Protein AF-A0A8C4H7N7-F1 (afdb_monomer)

Solvent-accessible surface area (backbone atoms only — not comparable to full-atom values): 7936 Å² total; per-residue (Å²): 136,91,80,53,70,66,46,55,51,54,26,41,56,49,44,45,75,41,48,93,80,50,52,69,49,53,70,62,30,40,52,50,50,58,75,77,40,98,62,96,40,73,71,57,45,51,53,24,23,60,46,37,22,55,48,42,60,44,48,78,74,38,91,52,90,92,55,68,46,69,72,58,51,55,57,45,53,58,57,73,68,58,73,68,94,69,59,93,80,76,54,99,73,79,91,69,56,73,67,60,50,53,51,48,54,59,53,53,69,72,71,49,88,82,74,93,82,78,84,81,88,81,73,91,133

Nearest PDB structures (foldseek):
  9f1b-assembly1_Aq  TM=8.459E-01  e=2.451E-15  Oryctolagus cuniculus
  7oyc-assembly1_R2  TM=7.570E-01  e=1.409E-15  Xenopus laevis
  6zxe-assembly1_R  TM=8.643E-01  e=3.667E-14  Homo sapiens
  7qgg-assembly1_SR  TM=7.851E-01  e=4.987E-14  Rattus norvegicus
  7r81-assembly1_S2  TM=8.532E-01  e=1.765E-12  Neurospora crassa

Foldseek 3Di:
DDDDPVLVVVLLVCCQVPVVQDALDLVSLLVVLVVPDDDPDPVSSSSNSVVNNVVRVVVVVHDDPPRDHVVVVVVVVVVVPDDDPDDPPPDPDDDDDPVVVVVVVVVVVVPDPDDDDDDDPPDDD

InterPro domains:
  IPR001210 Small ribosomal subunit protein eS17 [MF_00511] (1-61)
  IPR001210 Small ribosomal subunit protein eS17 [PF00833] (2-108)
  IPR001210 Small ribosomal subunit protein eS17 [PTHR10732] (2-110)
  IPR018273 Small ribosomal subunit protein eS17, conserved site [PS00712] (39-54)
  IPR036401 Small ribosomal subunit protein eS17 superfamily [G3DSA:1.10.60.20] (1-60)
  IPR036401 Small ribosomal subunit protein eS17 superfamily [SSF116820] (2-60)

Sequence (125 aa):
MIRTKTVKKAARVIIEKYYTRLGSDFHTNKRVCEEIAIIPSKKLRNKIAGYVTHLMKRIQRGPVRGISIKLQEEERERRDNYVPEVSALDQELIEVDPDTKEMLKLLVSKSTFQNSYWHTDNTAE

Organism: Dicentrarchus labrax (NCBI:txid13489)

Mean predicted aligned error: 13.08 Å

Radius of gyration: 30.23 Å; Cα contacts (8 Å, |Δi|>4): 67; chains: 1; bounding box: 65×35×75 Å

Secondary structure (DSSP, 8-state):
-PPPHHHHHHHHHHHHHHGGG--S-HHHHHHHHHHHS--S-HHHHHHHHHHHHHHHHHHTTSPPTT---HHHHHHHHHHHT---SS-TT--S-----HHHHHHHHHHHTTT-S------------

pLDDT: mean 81.6, std 16.97, range [32.25, 96.81]

Structure (mmCIF, N/CA/C/O backbone):
data_AF-A0A8C4H7N7-F1
#
_entry.id   AF-A0A8C4H7N7-F1
#
loop_
_atom_site.group_PDB
_atom_site.id
_atom_site.type_symbol
_atom_site.label_atom_id
_atom_site.label_alt_id
_atom_site.label_comp_id
_atom_site.label_asym_id
_atom_site.label_entity_id
_atom_site.label_seq_id
_atom_site.pdbx_PDB_ins_code
_atom_site.Cartn_x
_atom_site.Cartn_y
_atom_site.Cartn_z
_atom_site.occupancy
_atom_site.B_iso_or_equiv
_atom_site.auth_seq_id
_atom_site.auth_comp_id
_atom_site.auth_asym_id
_atom_site.auth_atom_id
_atom_site.pdbx_PDB_model_num
ATOM 1 N N . MET A 1 1 ? 1.730 12.703 12.804 1.00 66.62 1 MET A N 1
ATOM 2 C CA . MET A 1 1 ? 1.499 11.520 13.673 1.00 66.62 1 MET A CA 1
ATOM 3 C C . MET A 1 1 ? 2.204 10.296 13.104 1.00 66.62 1 MET A C 1
ATOM 5 O O . MET A 1 1 ? 1.967 9.931 11.954 1.00 66.62 1 MET A O 1
ATOM 9 N N . ILE A 1 2 ? 3.051 9.652 13.904 1.00 85.62 2 ILE A N 1
ATOM 10 C CA . ILE A 1 2 ? 3.733 8.408 13.529 1.00 85.62 2 ILE A CA 1
ATOM 11 C C . ILE A 1 2 ? 2.768 7.228 13.730 1.00 85.62 2 ILE A C 1
ATOM 13 O O . ILE A 1 2 ? 2.070 7.140 14.738 1.00 85.62 2 ILE A O 1
ATOM 17 N N . ARG A 1 3 ? 2.687 6.333 12.739 1.00 91.62 3 ARG A N 1
ATOM 18 C CA . ARG A 1 3 ? 1.863 5.110 12.784 1.00 91.62 3 ARG A CA 1
ATOM 19 C C . ARG A 1 3 ? 2.729 3.923 13.209 1.00 91.62 3 ARG A C 1
ATOM 21 O O . ARG A 1 3 ? 3.861 3.803 12.737 1.00 91.62 3 ARG A O 1
ATOM 28 N N . THR A 1 4 ? 2.192 3.045 14.053 1.00 95.38 4 THR A N 1
ATOM 29 C CA . THR A 1 4 ? 2.902 1.864 14.569 1.00 95.38 4 THR A CA 1
ATOM 30 C C . THR A 1 4 ? 3.173 0.829 13.474 1.00 95.38 4 THR A C 1
ATOM 32 O O . THR A 1 4 ? 2.484 0.783 12.450 1.00 95.38 4 THR A O 1
ATOM 35 N N . LYS A 1 5 ? 4.168 -0.041 13.699 1.00 94.81 5 LYS A N 1
ATOM 36 C CA . LYS A 1 5 ? 4.545 -1.114 12.761 1.00 94.81 5 LYS A CA 1
ATOM 37 C C . LYS A 1 5 ? 3.381 -2.049 12.415 1.00 94.81 5 LYS A C 1
ATOM 39 O O . LYS A 1 5 ? 3.247 -2.442 11.263 1.00 94.81 5 LYS A O 1
ATOM 44 N N . THR A 1 6 ? 2.501 -2.331 13.376 1.00 93.38 6 THR A N 1
ATOM 45 C CA . THR A 1 6 ? 1.322 -3.193 13.195 1.00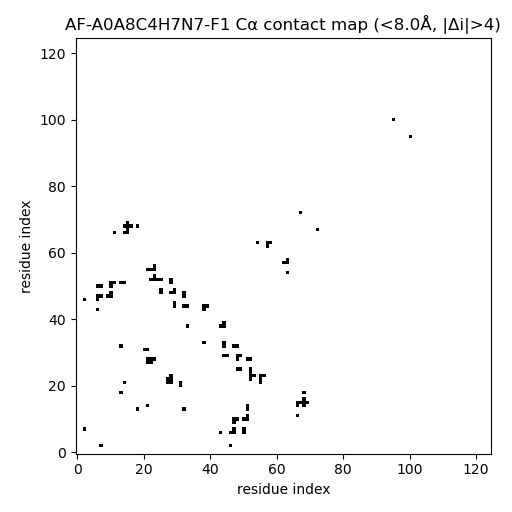 93.38 6 THR A CA 1
ATOM 46 C C . THR A 1 6 ? 0.316 -2.592 12.218 1.00 93.38 6 THR A C 1
ATOM 48 O O . THR A 1 6 ? -0.097 -3.266 11.281 1.00 93.38 6 THR A O 1
ATOM 51 N N . VAL A 1 7 ? 0.003 -1.299 12.361 1.00 95.44 7 VAL A N 1
ATOM 52 C CA . VAL A 1 7 ? -0.875 -0.569 11.430 1.00 95.44 7 VAL A CA 1
ATOM 53 C C . VAL A 1 7 ? -0.277 -0.555 10.026 1.00 95.44 7 VAL A C 1
ATOM 55 O O . VAL A 1 7 ? -0.985 -0.804 9.052 1.00 95.44 7 VAL A O 1
ATOM 58 N N . LYS A 1 8 ? 1.033 -0.290 9.915 1.00 94.38 8 LYS A N 1
ATOM 59 C CA . LYS A 1 8 ? 1.722 -0.259 8.620 1.00 94.38 8 LYS A CA 1
ATOM 60 C C . LYS A 1 8 ? 1.729 -1.629 7.941 1.00 94.38 8 LYS A C 1
ATOM 62 O O . LYS A 1 8 ? 1.459 -1.695 6.748 1.00 94.38 8 LYS A O 1
ATOM 67 N N . LYS A 1 9 ? 2.006 -2.701 8.691 1.00 94.56 9 LYS A N 1
ATOM 68 C CA . LYS A 1 9 ? 2.022 -4.079 8.179 1.00 94.56 9 LYS A CA 1
ATOM 69 C C . LYS A 1 9 ? 0.629 -4.519 7.725 1.00 94.56 9 LYS A C 1
ATOM 71 O O . LYS A 1 9 ? 0.492 -4.972 6.598 1.00 94.56 9 LYS A O 1
ATOM 76 N N . ALA A 1 10 ? -0.398 -4.312 8.552 1.00 94.62 10 ALA A N 1
ATOM 77 C CA . ALA A 1 10 ? -1.776 -4.673 8.213 1.00 94.62 10 ALA A CA 1
ATOM 78 C C . ALA A 1 10 ? -2.262 -3.968 6.937 1.00 94.62 10 ALA A C 1
ATOM 80 O O . ALA A 1 10 ? -2.812 -4.608 6.049 1.00 94.62 10 ALA A O 1
ATOM 81 N N . ALA A 1 11 ? -2.000 -2.664 6.809 1.00 94.88 11 ALA A N 1
ATOM 82 C CA . ALA A 1 11 ? -2.385 -1.912 5.618 1.00 94.88 11 ALA A CA 1
ATOM 83 C C . ALA A 1 11 ? -1.704 -2.425 4.342 1.00 94.88 11 ALA A C 1
ATOM 85 O O . ALA A 1 11 ? -2.362 -2.511 3.314 1.00 94.88 11 ALA A O 1
ATOM 86 N N . ARG A 1 12 ? -0.410 -2.777 4.395 1.00 93.56 12 ARG A N 1
ATOM 87 C CA . ARG A 1 12 ? 0.296 -3.333 3.228 1.00 93.56 12 ARG A CA 1
ATOM 88 C C . ARG A 1 12 ? -0.329 -4.646 2.776 1.00 93.56 12 ARG A C 1
ATOM 90 O O . ARG A 1 12 ? -0.674 -4.760 1.611 1.00 93.56 12 ARG A O 1
ATOM 97 N N . VAL A 1 13 ? -0.587 -5.560 3.712 1.00 93.75 13 VAL A N 1
ATOM 98 C CA . VAL A 1 13 ? -1.222 -6.854 3.413 1.00 93.75 13 VAL A CA 1
ATOM 99 C C . VAL A 1 13 ? -2.612 -6.675 2.791 1.00 93.75 13 VAL A C 1
ATOM 101 O O . VAL A 1 13 ? -2.968 -7.389 1.858 1.00 93.75 13 VAL A O 1
ATOM 104 N N . ILE A 1 14 ? -3.401 -5.713 3.284 1.00 94.00 14 ILE A N 1
ATOM 105 C CA . ILE A 1 14 ? -4.719 -5.398 2.711 1.00 94.00 14 ILE A CA 1
ATOM 106 C C . ILE A 1 14 ? -4.578 -4.902 1.264 1.00 94.00 14 ILE A C 1
ATOM 108 O O . ILE A 1 14 ? -5.338 -5.327 0.400 1.00 94.00 14 ILE A O 1
ATOM 112 N N . ILE A 1 15 ? -3.598 -4.040 0.991 1.00 93.38 15 ILE A N 1
ATOM 113 C CA . ILE A 1 15 ? -3.360 -3.493 -0.350 1.00 93.38 15 ILE A CA 1
ATOM 114 C C . ILE A 1 15 ? -2.894 -4.572 -1.326 1.00 93.38 15 ILE A C 1
ATOM 116 O O . ILE A 1 15 ? -3.430 -4.644 -2.425 1.00 93.38 15 ILE A O 1
ATOM 120 N N . GLU A 1 16 ? -1.936 -5.410 -0.929 1.00 91.25 16 GLU A N 1
ATOM 121 C CA . GLU A 1 16 ? -1.394 -6.479 -1.782 1.00 91.25 16 GLU A CA 1
ATOM 122 C C . GLU A 1 16 ? -2.487 -7.455 -2.230 1.00 91.25 16 GLU A C 1
ATOM 124 O O . GLU A 1 16 ? -2.517 -7.881 -3.382 1.00 91.25 16 GLU A O 1
ATOM 129 N N . LYS A 1 17 ? -3.422 -7.787 -1.331 1.00 91.00 17 LYS A N 1
ATOM 130 C CA . LYS A 1 17 ? -4.478 -8.770 -1.611 1.00 91.00 17 LYS A CA 1
ATOM 131 C C . 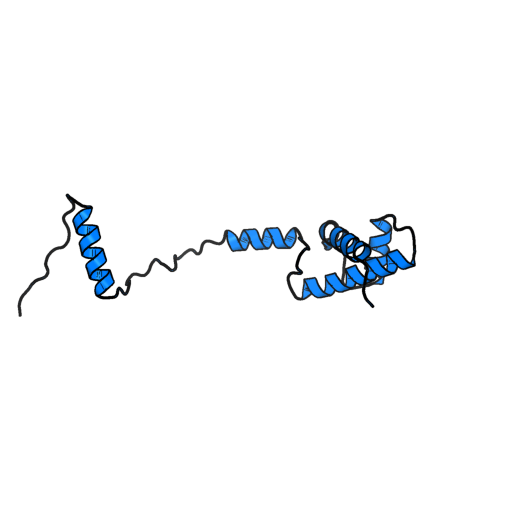LYS A 1 17 ? -5.718 -8.183 -2.283 1.00 91.00 17 LYS A C 1
ATOM 133 O O . LYS A 1 17 ? -6.366 -8.887 -3.049 1.00 91.00 17 LYS A O 1
ATOM 138 N N . TYR A 1 18 ? -6.069 -6.931 -1.991 1.00 92.81 18 TYR A N 1
ATOM 139 C CA . TYR A 1 18 ? -7.370 -6.355 -2.358 1.00 92.81 18 TYR A CA 1
ATOM 140 C C . TYR A 1 18 ? -7.263 -5.016 -3.091 1.00 92.81 18 TYR A C 1
ATOM 142 O O . TYR A 1 18 ? -8.169 -4.189 -2.996 1.00 92.81 18 TYR A O 1
ATOM 150 N N . TYR A 1 19 ? -6.173 -4.793 -3.832 1.00 90.50 19 TYR A N 1
ATOM 151 C CA . TYR A 1 19 ? -5.917 -3.549 -4.565 1.00 90.50 19 TYR A CA 1
ATOM 152 C C . TYR A 1 19 ? -7.122 -3.067 -5.392 1.00 90.50 19 TYR A C 1
ATOM 154 O O . TYR A 1 19 ? -7.497 -1.903 -5.301 1.00 90.50 19 TYR A O 1
ATOM 162 N N . THR A 1 20 ? -7.785 -3.970 -6.118 1.00 91.19 20 THR A N 1
ATOM 163 C CA . THR A 1 20 ? -8.924 -3.662 -7.004 1.00 91.19 20 THR A CA 1
ATOM 164 C C . THR A 1 20 ? -10.164 -3.137 -6.279 1.00 91.19 20 THR A C 1
ATOM 166 O O . THR A 1 20 ? -11.000 -2.479 -6.889 1.00 91.19 20 THR A O 1
ATOM 169 N N . ARG A 1 21 ? -10.296 -3.411 -4.975 1.00 91.25 21 ARG A N 1
ATOM 170 C CA . ARG A 1 21 ? -11.426 -2.966 -4.143 1.00 91.25 21 ARG A CA 1
ATOM 171 C C . ARG A 1 21 ? -11.132 -1.671 -3.384 1.00 91.25 21 ARG A C 1
ATOM 173 O O . ARG A 1 21 ? -11.991 -1.190 -2.648 1.00 91.25 21 ARG A O 1
ATOM 180 N N . LEU A 1 22 ? -9.917 -1.139 -3.501 1.00 93.44 22 LEU A N 1
ATOM 181 C CA . LEU A 1 22 ? -9.446 0.018 -2.748 1.00 93.44 22 LEU A CA 1
ATOM 182 C C . LEU A 1 22 ? -9.308 1.236 -3.662 1.00 93.44 22 LEU A C 1
ATOM 184 O O . LEU A 1 22 ? -9.016 1.123 -4.847 1.00 93.44 22 LEU A O 1
ATOM 188 N N . GLY A 1 23 ? -9.495 2.423 -3.088 1.00 92.38 23 GLY A N 1
ATOM 189 C CA . GLY A 1 23 ? -9.404 3.686 -3.819 1.00 92.38 23 GLY A CA 1
ATOM 190 C C . GLY A 1 23 ? -8.660 4.776 -3.055 1.00 92.38 23 GLY A C 1
ATOM 191 O O . GLY A 1 23 ? -7.973 4.533 -2.060 1.00 92.38 23 GLY A O 1
ATOM 192 N N . SER A 1 24 ? -8.811 6.020 -3.504 1.00 94.12 24 SER A N 1
ATOM 193 C CA . SER A 1 24 ? -8.242 7.201 -2.839 1.00 94.12 24 SER A CA 1
ATOM 194 C C . SER A 1 24 ? -9.126 7.748 -1.707 1.00 94.12 24 SER A C 1
ATOM 196 O O . SER A 1 24 ? -8.626 8.505 -0.865 1.00 94.12 24 SER A O 1
ATOM 198 N N . ASP A 1 25 ? -10.404 7.347 -1.661 1.00 95.88 25 ASP A N 1
ATOM 199 C CA . ASP A 1 25 ? -11.386 7.797 -0.673 1.00 95.88 25 ASP A CA 1
ATOM 200 C C . ASP A 1 25 ? -11.272 7.067 0.676 1.00 95.88 25 ASP A C 1
ATOM 202 O O . ASP A 1 25 ? -11.054 5.855 0.761 1.00 95.88 25 ASP A O 1
ATOM 206 N N . PHE A 1 26 ? -11.438 7.818 1.767 1.00 96.81 26 PHE A N 1
ATOM 207 C CA . PHE A 1 26 ? -11.320 7.281 3.120 1.00 96.81 26 PHE A CA 1
ATOM 208 C C . PHE A 1 26 ? -12.546 6.502 3.577 1.00 96.81 26 PHE A C 1
ATOM 210 O O . PHE A 1 26 ? -12.393 5.493 4.268 1.00 96.81 26 PHE A O 1
ATOM 217 N N . HIS A 1 27 ? -13.753 6.947 3.243 1.00 96.31 27 HIS A N 1
ATOM 218 C CA . HIS A 1 27 ? -14.972 6.301 3.714 1.00 96.31 27 HIS A CA 1
ATOM 219 C C . HIS A 1 27 ? -15.190 4.955 3.035 1.00 96.31 27 HIS A C 1
ATOM 221 O O . HIS A 1 27 ? -15.487 3.984 3.736 1.00 96.31 27 HIS A O 1
ATOM 227 N N . THR A 1 28 ? -14.924 4.868 1.734 1.00 96.06 28 THR A N 1
ATOM 228 C CA . THR A 1 28 ? -14.926 3.608 0.985 1.00 96.06 28 THR A CA 1
ATOM 229 C C . THR A 1 28 ? -13.902 2.636 1.563 1.00 96.06 28 THR A C 1
ATOM 231 O O . THR A 1 28 ? -14.268 1.553 2.015 1.00 96.06 28 THR A O 1
ATOM 234 N N . ASN A 1 29 ? -12.637 3.051 1.693 1.00 96.38 29 ASN A N 1
ATOM 235 C CA . ASN A 1 29 ? -11.589 2.181 2.239 1.00 96.38 29 ASN A CA 1
ATOM 236 C C . ASN A 1 29 ? -11.866 1.749 3.686 1.00 96.38 29 ASN A C 1
ATOM 238 O O . ASN A 1 29 ? -11.501 0.643 4.077 1.00 96.38 29 ASN A O 1
ATOM 242 N N . LYS A 1 30 ? -12.516 2.594 4.497 1.00 96.38 30 LYS A N 1
ATOM 243 C CA . LYS A 1 30 ? -12.916 2.248 5.868 1.00 96.38 30 LYS A CA 1
ATOM 244 C C . LYS A 1 30 ? -13.938 1.109 5.892 1.00 96.38 30 LYS A C 1
ATOM 246 O O . LYS A 1 30 ? -13.776 0.219 6.720 1.00 96.38 30 LYS A O 1
ATOM 251 N N . ARG A 1 31 ? -14.952 1.145 5.016 1.00 96.06 31 ARG A N 1
ATOM 252 C CA . ARG A 1 31 ? -15.970 0.082 4.893 1.00 96.06 31 ARG A CA 1
ATOM 253 C C . ARG A 1 31 ? -15.340 -1.211 4.387 1.00 96.06 31 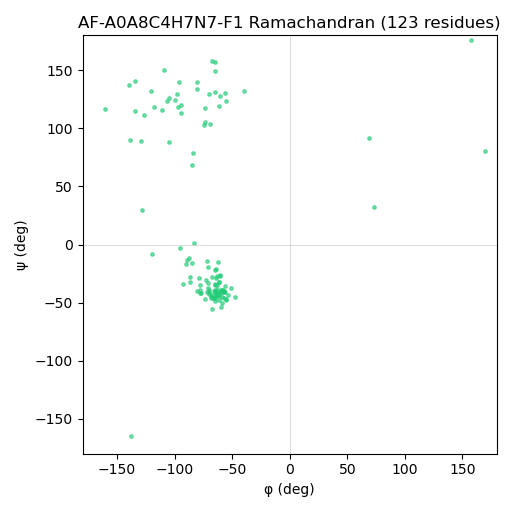ARG A C 1
ATOM 255 O O . ARG A 1 31 ? -15.486 -2.250 5.010 1.00 96.06 31 ARG A O 1
ATOM 262 N N . VAL A 1 32 ? -14.510 -1.109 3.354 1.00 95.38 32 VAL A N 1
ATOM 263 C CA . VAL A 1 32 ? -13.778 -2.251 2.794 1.00 95.38 32 VAL A CA 1
ATOM 264 C C . VAL A 1 32 ? -12.862 -2.908 3.840 1.00 95.38 32 VAL A C 1
ATOM 266 O O . VAL A 1 32 ? -12.839 -4.127 3.962 1.00 95.38 32 VAL A O 1
ATOM 269 N N . CYS A 1 33 ? -12.151 -2.126 4.663 1.00 95.12 33 CYS A N 1
ATOM 270 C CA . CYS A 1 33 ? -11.328 -2.675 5.751 1.00 95.12 33 CYS A CA 1
ATOM 271 C C . CYS A 1 33 ? -12.147 -3.395 6.835 1.00 95.12 33 CYS A C 1
ATOM 273 O O . CYS A 1 33 ? -11.606 -4.271 7.501 1.00 95.12 33 CYS A O 1
ATOM 275 N N . GLU A 1 34 ? -13.400 -2.996 7.049 1.00 94.75 34 GLU A N 1
ATOM 276 C CA . GLU A 1 34 ? -14.312 -3.618 8.016 1.00 94.75 34 GLU A CA 1
ATOM 277 C C . GLU A 1 34 ? -14.901 -4.926 7.485 1.00 94.75 34 GLU A C 1
ATOM 279 O O . GLU A 1 34 ? -15.048 -5.875 8.244 1.00 94.75 34 GLU A O 1
ATOM 284 N N . GLU A 1 35 ? -15.161 -4.999 6.181 1.00 94.19 35 GLU A N 1
ATOM 285 C CA . GLU A 1 35 ? -15.621 -6.221 5.515 1.00 94.19 35 GLU A CA 1
ATOM 286 C C . GLU A 1 35 ? -14.518 -7.283 5.412 1.00 94.19 35 GLU A C 1
ATOM 288 O O . GLU A 1 35 ? -14.780 -8.474 5.531 1.00 94.19 35 GLU A O 1
ATOM 293 N N . ILE A 1 36 ? -13.275 -6.861 5.164 1.00 92.38 36 ILE A N 1
ATOM 294 C CA . ILE A 1 36 ? -12.168 -7.775 4.846 1.00 92.38 36 ILE A CA 1
ATOM 295 C C . ILE A 1 36 ? -11.465 -8.310 6.099 1.00 92.38 36 ILE A C 1
ATOM 297 O O . ILE A 1 36 ? -10.867 -9.387 6.058 1.00 92.38 36 ILE A O 1
ATOM 301 N N . ALA A 1 37 ? -11.466 -7.555 7.199 1.00 91.62 37 ALA A N 1
ATOM 302 C CA . ALA A 1 37 ? -10.686 -7.895 8.381 1.00 91.62 37 ALA A CA 1
ATOM 303 C C . ALA A 1 37 ? -11.450 -7.630 9.679 1.00 91.62 37 ALA A C 1
ATOM 305 O O . ALA A 1 37 ? -12.023 -6.562 9.889 1.00 91.62 37 ALA A O 1
ATOM 306 N N . ILE A 1 38 ? -11.342 -8.575 10.614 1.00 94.38 38 ILE A N 1
ATOM 307 C CA . ILE A 1 38 ? -11.844 -8.412 11.978 1.00 94.38 38 ILE A CA 1
ATOM 308 C C . ILE A 1 38 ? -10.897 -7.463 12.720 1.00 94.38 38 ILE A C 1
ATOM 310 O O . ILE A 1 38 ? -9.789 -7.834 13.114 1.00 94.38 38 ILE A O 1
ATOM 314 N N . ILE A 1 39 ? -11.318 -6.208 12.883 1.00 94.00 39 ILE A N 1
ATOM 315 C CA . ILE A 1 39 ? -10.535 -5.172 13.562 1.00 94.00 39 ILE A CA 1
ATOM 316 C C . ILE A 1 39 ? -11.224 -4.819 14.888 1.00 94.00 39 ILE A C 1
ATOM 318 O O . ILE A 1 39 ? -12.308 -4.241 14.872 1.00 94.00 39 ILE A O 1
ATOM 322 N N . PRO A 1 40 ? -10.588 -5.072 16.046 1.00 93.31 40 PRO A N 1
ATOM 323 C CA . PRO A 1 40 ? -11.266 -5.038 17.345 1.00 93.31 40 PRO A CA 1
ATOM 324 C C . PRO A 1 40 ? -11.658 -3.634 17.817 1.00 93.31 40 PRO A C 1
ATOM 326 O O . PRO A 1 40 ? -12.496 -3.491 18.698 1.00 93.31 40 PRO A O 1
ATOM 329 N N . SER A 1 41 ? -11.044 -2.571 17.280 1.00 95.81 41 SER A N 1
ATOM 330 C CA . SER A 1 41 ? -11.339 -1.205 17.725 1.00 95.81 41 SER A CA 1
ATOM 331 C C . SER A 1 41 ? -11.524 -0.214 16.583 1.00 95.81 41 SER A C 1
ATOM 333 O O . SER A 1 41 ? -10.753 -0.165 15.619 1.00 95.81 41 SER A O 1
ATOM 335 N N . LYS A 1 42 ? -12.500 0.687 16.763 1.00 95.25 42 LYS A N 1
ATOM 336 C CA . LYS A 1 42 ? -12.789 1.810 15.855 1.00 95.25 42 LYS A CA 1
ATOM 337 C C . LYS A 1 42 ? -11.550 2.668 15.585 1.00 95.25 42 LYS A C 1
ATOM 339 O O . LYS A 1 42 ? -11.288 3.037 14.441 1.00 95.25 42 LYS A O 1
ATOM 344 N N . LYS A 1 43 ? -10.762 2.973 16.627 1.00 94.94 43 LYS A N 1
ATOM 345 C CA . LYS A 1 43 ? -9.526 3.766 16.495 1.00 94.94 43 LYS A CA 1
ATOM 346 C C . LYS A 1 43 ? -8.482 3.044 15.635 1.00 94.94 43 LYS A C 1
ATOM 348 O O . LYS A 1 43 ? -7.838 3.695 14.813 1.00 94.94 43 LYS A O 1
ATOM 353 N N . LEU A 1 44 ? -8.318 1.727 15.792 1.00 95.06 44 LEU A N 1
ATOM 354 C CA . LEU A 1 44 ? -7.366 0.948 14.998 1.00 95.06 44 LEU A CA 1
ATOM 355 C C . LEU A 1 44 ? -7.804 0.859 13.533 1.00 95.06 44 LEU A C 1
ATOM 357 O O . LEU A 1 44 ? -6.996 1.144 12.651 1.00 95.06 44 LEU A O 1
ATOM 361 N N . ARG A 1 45 ? -9.092 0.591 13.280 1.00 96.12 45 ARG A N 1
ATOM 362 C CA . ARG A 1 45 ? -9.674 0.588 11.928 1.00 96.12 45 ARG A CA 1
ATOM 363 C C . ARG A 1 45 ? -9.427 1.912 11.215 1.00 96.12 45 ARG A C 1
ATOM 365 O O . ARG A 1 45 ? -8.928 1.926 10.096 1.00 96.12 45 ARG A O 1
ATOM 372 N N . ASN A 1 46 ? -9.691 3.032 11.886 1.00 96.31 46 ASN A N 1
ATOM 373 C CA . ASN A 1 46 ? -9.483 4.358 11.305 1.00 96.31 46 ASN A CA 1
ATOM 374 C C . ASN A 1 46 ? -8.001 4.626 10.986 1.00 96.31 46 ASN A C 1
ATOM 376 O O . ASN A 1 46 ? -7.692 5.208 9.947 1.00 96.31 46 ASN A O 1
ATOM 380 N N . LYS A 1 47 ? -7.071 4.178 11.844 1.00 96.38 47 LYS A N 1
ATOM 381 C CA . LYS A 1 47 ? -5.623 4.295 11.591 1.00 96.38 47 LYS A CA 1
ATOM 382 C C . LYS A 1 47 ? -5.174 3.455 10.391 1.00 96.38 47 LYS A C 1
ATOM 384 O O . LYS A 1 47 ? -4.342 3.935 9.623 1.00 96.38 47 LYS A O 1
ATOM 389 N N . ILE A 1 48 ? -5.707 2.239 10.242 1.00 96.00 48 ILE A N 1
ATOM 390 C CA . ILE A 1 48 ? -5.414 1.339 9.115 1.00 96.00 48 ILE A CA 1
ATOM 391 C C . ILE A 1 48 ? -5.981 1.924 7.824 1.00 96.00 48 ILE A C 1
ATOM 393 O O . ILE A 1 48 ? -5.206 2.206 6.914 1.00 96.00 48 ILE A O 1
ATOM 397 N N . ALA A 1 49 ? -7.282 2.220 7.775 1.00 96.31 49 ALA A N 1
ATOM 398 C CA . ALA A 1 49 ? -7.932 2.810 6.603 1.00 96.31 49 ALA A CA 1
ATOM 399 C C . ALA A 1 49 ? -7.259 4.126 6.177 1.00 96.31 49 ALA A C 1
ATOM 401 O O . ALA A 1 49 ? -6.994 4.347 5.000 1.00 96.31 49 ALA A O 1
ATOM 402 N N . GLY A 1 50 ? -6.881 4.968 7.145 1.00 96.56 50 GLY A N 1
ATOM 403 C CA . GLY A 1 50 ? -6.169 6.220 6.888 1.00 96.56 50 GLY A CA 1
ATOM 404 C C . GLY A 1 50 ? -4.709 6.048 6.454 1.00 96.56 50 GLY A C 1
ATOM 405 O O . GLY A 1 50 ? -4.083 7.013 6.019 1.00 96.56 50 GLY A O 1
ATOM 406 N N . TYR A 1 51 ? -4.114 4.865 6.620 1.00 95.94 51 TYR A N 1
ATOM 407 C CA . TYR A 1 51 ? -2.809 4.548 6.039 1.00 95.94 51 TYR A CA 1
ATOM 408 C C . TYR A 1 51 ? -2.950 3.885 4.668 1.00 95.94 51 TYR A C 1
ATOM 410 O O . TYR A 1 51 ? -2.147 4.173 3.785 1.00 95.94 51 TYR A O 1
ATOM 418 N N . VAL A 1 52 ? -4.002 3.087 4.464 1.00 95.56 52 VAL A N 1
ATOM 419 C CA . VAL A 1 52 ? -4.359 2.522 3.158 1.00 95.56 52 VAL A CA 1
ATOM 420 C C . VAL A 1 52 ? -4.616 3.634 2.141 1.00 95.56 52 VAL A C 1
ATOM 422 O O . VAL A 1 52 ? -3.969 3.652 1.099 1.00 95.56 52 VAL A O 1
ATOM 425 N N . THR A 1 53 ? -5.444 4.632 2.472 1.00 96.19 53 THR A N 1
ATOM 426 C CA . THR A 1 53 ? -5.677 5.801 1.597 1.00 96.19 53 THR A CA 1
ATOM 427 C C . THR A 1 53 ? -4.394 6.547 1.254 1.00 96.19 53 THR A C 1
ATOM 429 O O . THR A 1 53 ? -4.192 6.977 0.120 1.00 96.19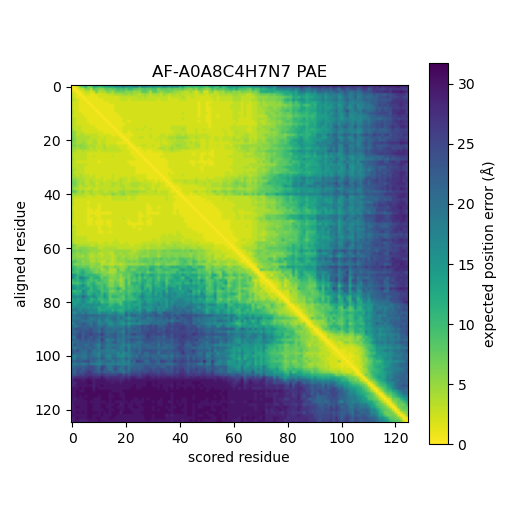 53 THR A O 1
ATOM 432 N N . HIS A 1 54 ? -3.505 6.705 2.236 1.00 94.81 54 HIS A N 1
ATOM 433 C CA . HIS A 1 54 ? -2.229 7.375 2.032 1.00 94.81 54 HIS A CA 1
ATOM 434 C C . HIS A 1 54 ? -1.330 6.598 1.064 1.00 94.81 54 HIS A C 1
ATOM 436 O O . HIS A 1 54 ? -0.680 7.205 0.216 1.00 94.81 54 HIS A O 1
ATOM 442 N N . LEU A 1 55 ? -1.299 5.268 1.167 1.00 94.44 55 LEU A N 1
ATOM 443 C CA . LEU A 1 55 ? -0.539 4.419 0.254 1.00 94.44 55 LEU A CA 1
ATOM 444 C C . LEU A 1 55 ? -1.160 4.385 -1.145 1.00 94.44 55 LEU A C 1
ATOM 446 O O . LEU A 1 55 ? -0.414 4.497 -2.108 1.00 94.44 55 LEU A O 1
ATOM 450 N N . MET A 1 56 ? -2.488 4.350 -1.270 1.00 94.06 56 MET A N 1
ATOM 451 C CA . MET A 1 56 ? -3.182 4.405 -2.567 1.00 94.06 56 MET A CA 1
ATOM 452 C C . MET A 1 56 ? -2.819 5.660 -3.364 1.00 94.06 56 MET A C 1
ATOM 454 O O . MET A 1 56 ? -2.424 5.569 -4.523 1.00 94.06 56 MET A O 1
ATOM 458 N N . LYS A 1 57 ? -2.817 6.828 -2.710 1.00 93.62 57 LYS A N 1
ATOM 459 C CA . LYS A 1 57 ? -2.374 8.089 -3.332 1.00 93.62 57 LYS A CA 1
ATOM 460 C C . LYS A 1 57 ? -0.900 8.078 -3.749 1.00 93.62 57 LYS A C 1
ATOM 462 O O . LYS A 1 57 ? -0.515 8.817 -4.648 1.00 93.62 57 LYS A O 1
ATOM 467 N N . ARG A 1 58 ? -0.055 7.285 -3.081 1.00 93.50 58 ARG A N 1
ATOM 468 C CA . ARG A 1 58 ? 1.363 7.137 -3.444 1.00 93.50 58 ARG A CA 1
ATOM 469 C C . ARG A 1 58 ? 1.558 6.169 -4.602 1.00 93.50 58 ARG A C 1
ATOM 471 O O . ARG A 1 58 ? 2.361 6.474 -5.468 1.00 93.50 58 ARG A O 1
ATOM 478 N N . ILE A 1 59 ? 0.811 5.067 -4.624 1.00 90.81 59 ILE A N 1
ATOM 479 C CA . ILE A 1 59 ? 0.847 4.071 -5.703 1.00 90.81 59 ILE A CA 1
ATOM 480 C C . ILE A 1 59 ? 0.470 4.718 -7.040 1.00 90.81 59 ILE A C 1
ATOM 482 O O . ILE A 1 59 ? 1.129 4.469 -8.039 1.00 90.81 59 ILE A O 1
ATOM 486 N N . GLN A 1 60 ? -0.512 5.626 -7.042 1.00 87.00 60 GLN A N 1
ATOM 487 C CA . GLN A 1 60 ? -0.886 6.399 -8.235 1.00 87.00 60 GLN A CA 1
ATOM 488 C C . GLN A 1 60 ? 0.248 7.272 -8.796 1.00 87.00 60 GLN A C 1
ATOM 490 O O . GLN A 1 60 ? 0.243 7.588 -9.977 1.00 87.00 60 GLN A O 1
ATOM 495 N N . ARG A 1 61 ? 1.210 7.687 -7.961 1.00 89.69 61 ARG A N 1
ATOM 496 C CA . ARG A 1 61 ? 2.357 8.507 -8.389 1.00 89.69 61 ARG A CA 1
ATOM 497 C C . ARG A 1 61 ? 3.555 7.667 -8.823 1.00 89.69 61 ARG A C 1
ATOM 499 O O . ARG A 1 61 ? 4.477 8.206 -9.418 1.00 89.69 61 ARG A O 1
ATOM 506 N N . GLY A 1 62 ? 3.585 6.387 -8.464 1.00 87.62 62 GLY A N 1
ATOM 507 C CA . GLY A 1 62 ? 4.700 5.502 -8.763 1.00 87.62 62 GLY A CA 1
ATOM 508 C C . GLY A 1 62 ? 4.788 4.293 -7.829 1.00 87.62 62 GLY A C 1
ATOM 509 O O . GLY A 1 62 ? 4.032 4.173 -6.858 1.00 87.62 62 GLY A O 1
ATOM 510 N N . PRO A 1 63 ? 5.739 3.384 -8.094 1.00 87.81 63 PRO A N 1
ATOM 511 C CA . PRO A 1 63 ? 5.891 2.156 -7.327 1.00 87.81 63 PRO A CA 1
ATOM 512 C C . PRO A 1 63 ? 6.282 2.452 -5.874 1.00 87.81 63 PRO A C 1
ATOM 514 O O . PRO A 1 63 ? 7.213 3.208 -5.583 1.00 87.81 63 PRO A O 1
ATOM 517 N N . VAL A 1 64 ? 5.574 1.831 -4.929 1.00 87.44 64 VAL A N 1
ATOM 518 C CA . VAL A 1 64 ? 5.841 1.982 -3.495 1.00 87.44 64 VAL A CA 1
ATOM 519 C C . VAL A 1 64 ? 6.645 0.786 -2.998 1.00 87.44 64 VAL A C 1
ATOM 521 O O . VAL A 1 64 ? 6.217 -0.354 -3.120 1.00 87.44 64 VAL A O 1
ATOM 524 N N . ARG A 1 65 ? 7.803 1.045 -2.378 1.00 84.75 65 ARG A N 1
ATOM 525 C CA . ARG A 1 65 ? 8.673 -0.010 -1.832 1.00 84.75 65 ARG A CA 1
ATOM 526 C C . ARG A 1 65 ? 7.942 -0.913 -0.828 1.00 84.75 65 ARG A C 1
ATOM 528 O O . ARG A 1 65 ? 7.374 -0.424 0.154 1.00 84.75 65 ARG A O 1
ATOM 535 N N . GLY A 1 66 ? 8.071 -2.225 -1.027 1.00 82.69 66 GLY A N 1
ATOM 536 C CA . GLY A 1 66 ? 7.564 -3.257 -0.119 1.00 82.69 66 GLY A CA 1
ATOM 537 C C . GLY A 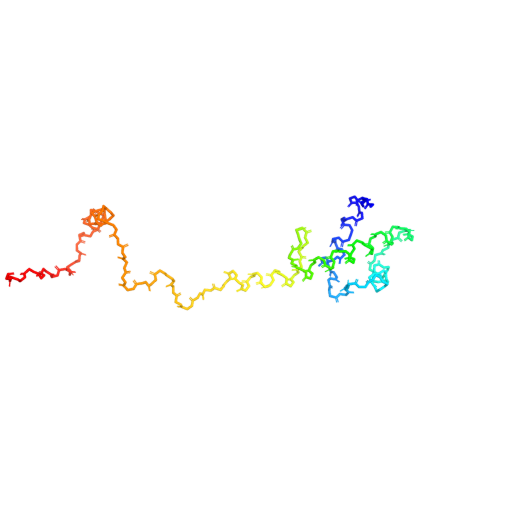1 66 ? 6.045 -3.421 -0.150 1.00 82.69 66 GLY A C 1
ATOM 538 O O . GLY A 1 66 ? 5.464 -3.656 0.910 1.00 82.69 66 GLY A O 1
ATOM 539 N N . ILE A 1 67 ? 5.444 -3.194 -1.321 1.00 85.00 67 ILE A N 1
ATOM 540 C CA . ILE A 1 67 ? 4.080 -3.574 -1.690 1.00 85.00 67 ILE A CA 1
ATOM 541 C C . ILE A 1 67 ? 4.186 -4.179 -3.090 1.00 85.00 67 ILE A C 1
ATOM 543 O O . ILE A 1 67 ? 4.541 -3.458 -4.022 1.00 85.00 67 ILE A O 1
ATOM 547 N N . SER A 1 68 ? 3.898 -5.471 -3.222 1.00 79.75 68 SER A N 1
ATOM 548 C CA . SER A 1 68 ? 3.775 -6.125 -4.529 1.00 79.75 68 SER A CA 1
ATOM 549 C C . SER A 1 68 ? 2.316 -6.133 -4.955 1.00 79.75 68 SER A C 1
ATOM 551 O O . SER A 1 68 ? 1.453 -6.672 -4.263 1.00 79.75 68 SER A O 1
ATOM 553 N N . ILE A 1 69 ? 2.025 -5.507 -6.089 1.00 81.38 69 ILE A N 1
ATOM 554 C CA . ILE A 1 69 ? 0.711 -5.584 -6.723 1.00 81.38 69 ILE A CA 1
ATOM 555 C C . ILE A 1 69 ? 0.883 -6.517 -7.913 1.00 81.38 69 ILE A C 1
ATOM 557 O O . ILE A 1 69 ? 1.737 -6.250 -8.750 1.00 81.38 69 ILE A O 1
ATOM 561 N N . LYS A 1 70 ? 0.063 -7.566 -8.022 1.00 73.19 70 LYS A N 1
ATOM 562 C CA . LYS A 1 70 ? 0.139 -8.534 -9.136 1.00 73.19 70 LYS A CA 1
ATOM 563 C C . LYS A 1 70 ? 0.154 -7.859 -10.512 1.00 73.19 70 LYS A C 1
ATOM 565 O O . LYS A 1 70 ? 0.919 -8.227 -11.388 1.00 73.19 70 LYS A O 1
ATOM 570 N N . LEU A 1 71 ? -0.621 -6.785 -10.646 1.00 71.38 71 LEU A N 1
ATOM 571 C CA . LEU A 1 71 ? -0.691 -5.971 -11.858 1.00 71.38 71 LEU A CA 1
ATOM 572 C C . LEU A 1 71 ? 0.661 -5.326 -12.233 1.00 71.38 71 LEU A C 1
ATOM 574 O O . LEU A 1 71 ? 0.965 -5.154 -13.405 1.00 71.38 71 LEU A O 1
ATOM 578 N N . GLN A 1 72 ? 1.487 -4.985 -11.237 1.00 68.88 72 GLN A N 1
ATOM 579 C CA . GLN A 1 72 ? 2.843 -4.471 -11.453 1.00 68.88 72 GLN A CA 1
ATOM 580 C C . GLN A 1 72 ? 3.843 -5.581 -11.785 1.00 68.88 72 GLN A C 1
ATOM 582 O O . GLN A 1 72 ? 4.834 -5.300 -12.453 1.00 68.88 72 GLN A O 1
ATOM 587 N N . GLU A 1 73 ? 3.622 -6.804 -11.298 1.00 70.62 73 GLU A N 1
ATOM 588 C CA . GLU A 1 73 ? 4.454 -7.964 -11.638 1.00 70.62 73 GLU A CA 1
ATOM 589 C C . GLU A 1 73 ? 4.251 -8.344 -13.110 1.00 70.62 73 GLU A C 1
ATOM 591 O O . GLU A 1 73 ? 5.230 -8.421 -13.844 1.00 70.62 73 GLU A O 1
ATOM 596 N N . GLU A 1 74 ? 3.005 -8.403 -13.586 1.00 70.31 74 GLU A N 1
ATOM 597 C CA . GLU A 1 74 ? 2.697 -8.671 -15.001 1.00 70.31 74 GLU A CA 1
ATOM 598 C C . GLU A 1 74 ? 3.259 -7.594 -15.955 1.00 70.31 74 GLU A C 1
ATOM 600 O O . GLU A 1 74 ? 3.825 -7.909 -17.002 1.00 70.31 74 GLU A O 1
ATOM 605 N N . GLU A 1 75 ? 3.154 -6.305 -15.607 1.00 72.00 75 GLU A N 1
ATOM 606 C CA . GLU A 1 75 ? 3.760 -5.225 -16.405 1.00 72.00 75 GLU A CA 1
ATOM 607 C C . GLU A 1 75 ? 5.294 -5.232 -16.391 1.00 72.00 75 GLU A C 1
ATOM 609 O O . GLU A 1 75 ? 5.921 -4.702 -17.314 1.00 72.00 75 GLU A O 1
ATOM 614 N N . ARG A 1 76 ? 5.915 -5.747 -15.323 1.00 73.31 76 ARG A N 1
ATOM 615 C CA . ARG A 1 76 ? 7.371 -5.920 -15.271 1.00 73.31 76 ARG A CA 1
ATOM 616 C C . ARG A 1 76 ? 7.795 -7.077 -16.152 1.00 73.31 76 ARG A C 1
ATOM 618 O O . ARG A 1 76 ? 8.659 -6.870 -16.988 1.00 73.31 76 ARG A O 1
ATOM 625 N N . GLU A 1 77 ? 7.124 -8.221 -16.058 1.00 71.06 77 GLU A N 1
ATOM 626 C CA . GLU A 1 77 ? 7.424 -9.385 -16.898 1.00 71.06 77 GLU A CA 1
ATOM 627 C C . GLU A 1 77 ? 7.319 -9.062 -18.391 1.00 71.06 77 GLU A C 1
ATOM 629 O O . GLU A 1 77 ? 8.185 -9.456 -19.166 1.00 71.06 77 GLU A O 1
ATOM 634 N N . ARG A 1 78 ? 6.317 -8.275 -18.811 1.00 77.31 78 ARG A N 1
ATOM 635 C CA . ARG A 1 78 ? 6.211 -7.834 -20.214 1.00 77.31 78 ARG A CA 1
ATOM 636 C C . ARG A 1 78 ? 7.354 -6.929 -20.662 1.00 77.31 78 ARG A C 1
ATOM 638 O O . ARG A 1 78 ? 7.732 -6.983 -21.826 1.00 77.31 78 ARG A O 1
ATOM 645 N N . ARG A 1 79 ? 7.865 -6.074 -19.773 1.00 75.62 79 ARG A N 1
ATOM 646 C CA . ARG A 1 79 ? 8.993 -5.182 -20.080 1.00 75.62 79 ARG A CA 1
ATOM 647 C C . ARG A 1 79 ? 10.322 -5.921 -20.072 1.00 75.62 79 ARG A C 1
ATOM 649 O O . ARG A 1 79 ? 11.130 -5.680 -20.956 1.00 75.62 79 ARG A O 1
ATOM 656 N N . ASP A 1 80 ? 10.526 -6.813 -19.113 1.00 78.25 80 ASP A N 1
ATOM 657 C CA . ASP A 1 80 ? 11.770 -7.569 -18.977 1.00 78.25 80 ASP A CA 1
ATOM 658 C C . ASP A 1 80 ? 11.909 -8.613 -20.100 1.00 78.25 80 ASP A C 1
ATOM 660 O O . ASP A 1 80 ? 13.010 -8.836 -20.595 1.00 78.25 80 ASP A O 1
ATOM 664 N N . ASN A 1 81 ? 10.795 -9.188 -20.572 1.00 81.25 81 ASN A N 1
ATOM 665 C CA . ASN A 1 81 ? 10.777 -10.101 -21.722 1.00 81.25 81 ASN A CA 1
ATOM 666 C C . ASN A 1 81 ? 10.748 -9.387 -23.084 1.00 81.25 81 ASN A C 1
ATOM 668 O O . ASN A 1 81 ? 10.674 -10.052 -24.118 1.00 81.25 81 ASN A O 1
ATOM 672 N N . TYR A 1 82 ? 10.762 -8.053 -23.116 1.00 81.38 82 TYR A N 1
ATOM 673 C CA . TYR A 1 82 ? 10.764 -7.316 -24.373 1.00 81.38 82 TYR A CA 1
ATOM 674 C C . TYR A 1 82 ? 12.144 -7.409 -25.031 1.00 81.38 82 TYR A C 1
ATOM 676 O O . TYR A 1 82 ? 13.095 -6.746 -24.617 1.00 81.38 82 TYR A O 1
ATOM 684 N N . VAL A 1 83 ? 12.238 -8.224 -26.080 1.00 82.12 83 VAL A N 1
ATOM 685 C CA . VAL A 1 83 ? 13.398 -8.267 -26.972 1.00 82.12 83 VAL A CA 1
ATOM 686 C C . VAL A 1 83 ? 13.075 -7.391 -28.185 1.00 82.12 83 VAL A C 1
ATOM 688 O O . VAL A 1 83 ? 12.088 -7.669 -28.870 1.00 82.12 83 VAL A O 1
ATOM 691 N N . PRO A 1 84 ? 13.839 -6.315 -28.445 1.00 84.50 84 PRO A N 1
ATOM 692 C CA . PRO A 1 84 ? 13.623 -5.487 -29.625 1.00 84.50 84 PRO A CA 1
ATOM 693 C C . PRO A 1 84 ? 13.897 -6.290 -30.903 1.00 84.50 84 PRO A C 1
ATOM 695 O O . PRO A 1 84 ? 14.751 -7.172 -30.913 1.00 84.50 84 PRO A O 1
ATOM 698 N N . GLU A 1 85 ? 13.195 -5.957 -31.987 1.00 81.56 85 GLU A N 1
ATOM 699 C CA . GLU A 1 85 ? 13.378 -6.623 -33.287 1.00 81.56 85 GLU A CA 1
ATOM 700 C C . GLU A 1 85 ? 14.787 -6.416 -33.858 1.00 81.56 85 GLU A C 1
ATOM 702 O O . GLU A 1 85 ? 15.343 -7.319 -34.475 1.00 81.56 85 GLU A O 1
ATOM 707 N N . VAL A 1 86 ? 15.378 -5.241 -33.618 1.00 83.06 86 VAL A N 1
ATOM 708 C CA . VAL A 1 86 ? 16.746 -4.915 -34.028 1.00 83.06 86 VAL A CA 1
ATOM 709 C C . VAL A 1 86 ? 17.638 -4.908 -32.796 1.00 83.06 86 VAL A C 1
ATOM 711 O O . VAL A 1 86 ? 17.391 -4.176 -31.831 1.00 83.06 86 VAL A O 1
ATOM 714 N N . SER A 1 87 ? 18.688 -5.725 -32.827 1.00 79.81 87 SER A N 1
ATOM 715 C CA . SER A 1 87 ? 19.705 -5.713 -31.784 1.00 79.81 87 SER A CA 1
ATOM 716 C C . SER A 1 87 ? 20.514 -4.423 -31.883 1.00 79.81 87 SER A C 1
ATOM 718 O O . SER A 1 87 ? 21.046 -4.092 -32.937 1.00 79.81 87 SER A O 1
ATOM 720 N N . ALA A 1 88 ? 20.670 -3.710 -30.768 1.00 78.19 88 ALA A N 1
ATOM 721 C CA . ALA A 1 88 ? 21.512 -2.512 -30.712 1.00 78.19 88 ALA A CA 1
ATOM 722 C C . ALA A 1 88 ? 22.999 -2.794 -31.017 1.00 78.19 88 ALA A C 1
ATOM 724 O O . ALA A 1 88 ? 23.765 -1.861 -31.247 1.00 78.19 88 ALA A O 1
ATOM 725 N N . LEU A 1 89 ? 23.399 -4.070 -30.988 1.00 76.75 89 LEU A N 1
ATOM 726 C CA . LEU A 1 89 ? 24.747 -4.539 -31.307 1.00 76.75 89 LEU A CA 1
ATOM 727 C C . LEU A 1 89 ? 24.929 -4.867 -32.794 1.00 76.75 89 LEU A C 1
ATOM 729 O O . LEU A 1 89 ? 26.063 -5.047 -33.226 1.00 76.75 89 LEU A O 1
ATOM 733 N N . ASP A 1 90 ? 23.839 -4.966 -33.559 1.00 72.62 90 ASP A N 1
ATOM 734 C CA . ASP A 1 90 ? 23.872 -5.292 -34.986 1.00 72.62 90 ASP A CA 1
ATOM 735 C C . ASP A 1 90 ? 24.112 -4.004 -35.783 1.00 72.62 90 ASP A C 1
ATOM 737 O O . ASP A 1 90 ? 23.226 -3.432 -36.415 1.00 72.62 90 ASP A O 1
ATOM 741 N N . GLN A 1 91 ? 25.319 -3.464 -35.625 1.00 74.00 91 GLN A N 1
ATOM 742 C CA . GLN A 1 91 ? 25.793 -2.301 -36.362 1.00 74.00 91 GLN A CA 1
ATOM 743 C C . GLN A 1 91 ? 26.647 -2.784 -37.531 1.00 74.00 91 GLN A C 1
ATOM 745 O O . GLN A 1 91 ? 27.588 -3.552 -37.339 1.00 74.00 91 GLN A O 1
ATOM 750 N N . GLU A 1 92 ? 26.351 -2.295 -38.737 1.00 73.50 92 GLU A N 1
ATOM 751 C CA . GLU A 1 92 ? 27.128 -2.618 -39.945 1.00 73.50 92 GLU A CA 1
ATOM 752 C C . GLU A 1 92 ? 28.600 -2.186 -39.825 1.00 73.50 92 GLU A C 1
ATOM 754 O O . GLU A 1 92 ? 29.483 -2.789 -40.434 1.00 73.50 92 GLU A O 1
ATOM 759 N N . LEU A 1 93 ? 28.875 -1.160 -39.012 1.00 77.31 93 LEU A N 1
ATOM 760 C CA . LEU A 1 93 ? 30.209 -0.628 -38.769 1.00 77.31 93 LEU A CA 1
ATOM 761 C C . LEU A 1 93 ? 30.493 -0.589 -37.263 1.00 77.31 93 LEU A C 1
ATOM 763 O O . LEU A 1 93 ? 29.914 0.217 -36.538 1.00 77.31 93 LEU A O 1
ATOM 767 N N . ILE A 1 94 ? 31.411 -1.437 -36.800 1.00 78.69 94 ILE A N 1
ATOM 768 C CA . ILE A 1 94 ? 31.927 -1.389 -35.428 1.00 78.69 94 ILE A CA 1
ATOM 769 C C . ILE A 1 94 ? 33.212 -0.560 -35.443 1.00 78.69 94 ILE A C 1
ATOM 771 O O . ILE A 1 94 ? 34.222 -0.975 -36.018 1.00 78.69 94 ILE A O 1
ATOM 775 N N . GLU A 1 95 ? 33.186 0.610 -34.809 1.00 80.25 95 GLU A N 1
ATOM 776 C CA . GLU A 1 95 ? 34.396 1.396 -34.579 1.00 80.25 95 GLU A CA 1
ATOM 777 C C . GLU A 1 95 ? 35.232 0.737 -33.477 1.00 80.25 95 GLU A C 1
ATOM 779 O O . GLU A 1 95 ? 34.793 0.587 -32.338 1.00 80.25 95 GLU A O 1
ATOM 784 N N . VAL A 1 96 ? 36.444 0.315 -33.836 1.00 85.56 96 VAL A N 1
ATOM 785 C CA . VAL A 1 96 ? 37.389 -0.346 -32.932 1.00 85.56 96 VAL A CA 1
ATOM 786 C C . VAL A 1 96 ? 38.657 0.490 -32.867 1.00 85.56 96 VAL A C 1
ATOM 788 O O . VAL A 1 96 ? 39.195 0.888 -33.905 1.00 85.56 96 VAL A O 1
ATOM 791 N N . ASP A 1 97 ? 39.146 0.745 -31.656 1.00 88.50 97 ASP A N 1
ATOM 792 C CA . ASP A 1 97 ? 40.415 1.434 -31.449 1.00 88.50 97 ASP A CA 1
ATOM 793 C C . ASP A 1 97 ? 41.608 0.601 -31.979 1.00 88.50 97 ASP A C 1
ATOM 795 O O . ASP A 1 97 ? 41.511 -0.624 -32.129 1.00 88.50 97 ASP A O 1
ATOM 799 N N . PRO A 1 98 ? 42.746 1.240 -32.306 1.00 86.25 98 PRO A N 1
ATOM 800 C CA . PRO A 1 98 ? 43.888 0.551 -32.906 1.00 86.25 98 PRO A CA 1
ATOM 801 C C . PRO A 1 98 ? 44.436 -0.611 -32.061 1.00 86.25 98 PRO A C 1
ATOM 803 O O . PRO A 1 98 ? 44.735 -1.668 -32.620 1.00 86.25 98 PRO A O 1
ATOM 806 N N . ASP A 1 99 ? 44.495 -0.455 -30.736 1.00 86.38 99 ASP A N 1
ATOM 807 C CA . ASP A 1 99 ? 45.049 -1.456 -29.816 1.00 86.38 99 ASP A CA 1
ATOM 808 C C . ASP A 1 99 ? 44.133 -2.689 -29.733 1.00 86.38 99 ASP A C 1
ATOM 810 O O . ASP A 1 99 ? 44.584 -3.836 -29.827 1.00 86.38 99 ASP A O 1
ATOM 814 N N . THR A 1 100 ? 42.816 -2.475 -29.660 1.00 82.44 100 THR A N 1
ATOM 815 C CA . THR A 1 100 ? 41.815 -3.548 -29.711 1.00 82.44 100 THR A CA 1
ATOM 816 C C . THR A 1 100 ? 41.826 -4.252 -31.070 1.00 82.44 100 THR A C 1
ATOM 818 O O . THR A 1 100 ? 41.663 -5.473 -31.137 1.00 82.44 100 THR A O 1
ATOM 821 N N . LYS A 1 101 ? 42.093 -3.536 -32.171 1.00 83.50 101 LYS A N 1
ATOM 822 C CA . LYS A 1 101 ? 42.240 -4.141 -33.507 1.00 83.50 101 LYS A CA 1
ATOM 823 C C . LYS A 1 101 ? 43.456 -5.067 -33.586 1.00 83.50 101 LYS A C 1
ATOM 825 O O . LYS A 1 101 ? 43.374 -6.128 -34.208 1.00 83.50 101 LYS A O 1
ATOM 830 N N . GLU A 1 102 ? 44.571 -4.702 -32.958 1.00 84.38 102 GLU A N 1
ATOM 831 C CA . GLU A 1 102 ? 45.752 -5.568 -32.849 1.00 84.38 102 GLU A CA 1
ATOM 832 C C . GLU A 1 102 ? 45.491 -6.783 -31.959 1.00 84.38 102 GLU A C 1
ATOM 834 O O . GLU A 1 102 ? 45.795 -7.914 -32.351 1.00 84.38 102 GLU A O 1
ATOM 839 N N . MET A 1 103 ? 44.835 -6.581 -30.814 1.00 84.50 103 MET A N 1
ATOM 840 C CA . MET A 1 103 ? 44.396 -7.667 -29.938 1.00 84.50 103 MET A CA 1
ATOM 841 C C . MET A 1 103 ? 43.518 -8.680 -30.694 1.00 84.50 103 MET A C 1
ATOM 843 O O . MET A 1 103 ? 43.764 -9.885 -30.620 1.00 84.50 103 MET A O 1
ATOM 847 N N . LEU A 1 104 ? 42.532 -8.214 -31.469 1.00 82.50 104 LEU A N 1
ATOM 848 C CA . LEU A 1 104 ? 41.648 -9.071 -32.267 1.00 82.50 104 LEU A CA 1
ATOM 849 C C . LEU A 1 104 ? 42.415 -9.872 -33.327 1.00 82.50 104 LEU A C 1
ATOM 851 O O . LEU A 1 104 ? 42.201 -11.078 -33.454 1.00 82.50 104 LEU A O 1
ATOM 855 N N . LYS A 1 105 ? 43.361 -9.245 -34.041 1.00 82.38 105 LYS A N 1
ATOM 856 C CA . LYS A 1 105 ? 44.230 -9.946 -35.008 1.00 82.38 105 LYS A CA 1
ATOM 857 C C . LYS A 1 105 ? 45.022 -11.080 -34.349 1.00 82.38 105 LYS A C 1
ATOM 859 O O . LYS A 1 105 ? 45.152 -12.160 -34.927 1.00 82.38 105 LYS A O 1
ATOM 864 N N . LEU A 1 106 ? 45.530 -10.863 -33.136 1.00 81.62 106 LEU A N 1
ATOM 865 C CA . LEU A 1 106 ? 46.291 -11.865 -32.380 1.00 81.62 106 LEU A CA 1
ATOM 866 C C . LEU A 1 106 ? 45.417 -12.998 -31.814 1.00 81.62 106 LEU A C 1
ATOM 868 O O . LEU A 1 106 ? 45.900 -14.120 -31.673 1.00 81.62 106 LEU A O 1
ATOM 872 N N . LEU A 1 107 ? 44.149 -12.734 -31.487 1.00 78.56 107 LEU A N 1
ATOM 873 C CA . LEU A 1 107 ? 43.200 -13.748 -31.002 1.00 78.56 107 LEU A CA 1
ATOM 874 C C . LEU A 1 107 ? 42.643 -14.619 -32.140 1.00 78.56 107 LEU A C 1
ATOM 876 O O . LEU A 1 107 ? 42.567 -15.843 -32.003 1.00 78.56 107 LEU A O 1
ATOM 880 N N . VAL A 1 108 ? 42.311 -14.009 -33.281 1.00 72.06 108 VAL A N 1
ATOM 881 C CA . VAL A 1 108 ? 41.781 -14.714 -34.462 1.00 72.06 108 VAL A CA 1
ATOM 882 C C . VAL A 1 108 ? 42.867 -15.571 -35.124 1.00 72.06 108 VAL A C 1
ATOM 884 O O . VAL A 1 108 ? 42.630 -16.735 -35.437 1.00 72.06 108 VAL A O 1
ATOM 887 N N . SER A 1 109 ? 44.104 -15.070 -35.231 1.00 59.84 109 SER A N 1
ATOM 888 C CA . SER A 1 109 ? 45.236 -15.860 -35.758 1.00 59.84 109 SER A CA 1
ATOM 889 C C . SER A 1 109 ? 45.611 -17.071 -34.893 1.00 59.84 109 SER A C 1
ATOM 891 O O . SER A 1 109 ? 46.210 -18.018 -35.398 1.00 59.84 109 SER A O 1
ATOM 893 N N . LYS A 1 110 ? 45.231 -17.086 -33.607 1.00 54.38 110 LYS A N 1
ATOM 894 C CA . LYS A 1 110 ? 45.471 -18.213 -32.692 1.00 54.38 110 LYS A CA 1
ATOM 895 C C . LYS A 1 110 ? 44.381 -19.289 -32.717 1.00 54.38 110 LYS A C 1
ATOM 897 O O . LYS A 1 110 ? 44.605 -20.350 -32.142 1.00 54.38 110 LYS A O 1
ATOM 902 N N . SER A 1 111 ? 43.225 -19.045 -33.343 1.00 53.59 111 SER A N 1
ATOM 903 C CA . SER A 1 111 ? 42.049 -19.930 -33.231 1.00 53.59 111 SER A CA 1
ATOM 904 C C . SER A 1 111 ? 41.545 -20.547 -34.540 1.00 53.59 111 SER A C 1
ATOM 906 O O . SER A 1 111 ? 40.742 -21.473 -34.479 1.00 53.59 111 SER A O 1
ATOM 908 N N . THR A 1 112 ? 42.060 -20.156 -35.710 1.00 42.03 112 THR A N 1
ATOM 909 C CA . THR A 1 112 ? 41.689 -20.795 -36.987 1.00 42.03 112 THR A CA 1
ATOM 910 C C . THR A 1 112 ? 42.910 -21.204 -37.803 1.00 42.03 112 THR A C 1
ATOM 912 O O . THR A 1 112 ? 43.373 -20.484 -38.688 1.00 42.03 112 THR A O 1
ATOM 915 N N . PHE A 1 113 ? 43.383 -22.428 -37.561 1.00 46.91 113 PHE A N 1
ATOM 916 C CA . PHE A 1 113 ? 43.792 -23.273 -38.677 1.00 46.91 113 PHE A CA 1
ATOM 917 C C . PHE A 1 113 ? 42.529 -23.475 -39.535 1.00 46.91 113 PHE A C 1
ATOM 919 O O . PHE A 1 113 ? 41.525 -23.964 -39.029 1.00 46.91 113 PHE A O 1
ATOM 926 N N . GLN A 1 114 ? 42.585 -23.024 -40.792 1.00 44.00 114 GLN A N 1
ATOM 927 C CA . GLN A 1 114 ? 41.541 -23.108 -41.828 1.00 44.00 114 GLN A CA 1
ATOM 928 C C . GLN A 1 114 ? 40.277 -22.247 -41.621 1.00 44.00 114 GLN A C 1
ATOM 930 O O . GLN A 1 114 ? 39.260 -22.698 -41.114 1.00 44.00 114 GLN A O 1
ATOM 935 N N . ASN A 1 115 ? 40.297 -21.027 -42.164 1.00 32.25 115 ASN A N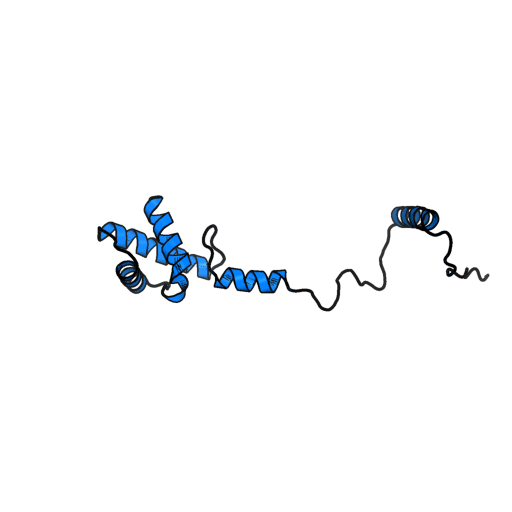 1
ATOM 936 C CA . ASN A 1 115 ? 39.388 -20.700 -43.267 1.00 32.25 115 ASN A CA 1
ATOM 937 C C . ASN A 1 115 ? 39.898 -19.478 -44.042 1.00 32.25 115 ASN A C 1
ATOM 939 O O . ASN A 1 115 ? 40.041 -18.375 -43.522 1.00 32.25 115 ASN A O 1
ATOM 943 N N . SER A 1 116 ? 40.213 -19.729 -45.309 1.00 45.12 116 SER A N 1
ATOM 944 C CA . SER A 1 116 ? 40.472 -18.756 -46.364 1.00 45.12 116 SER A CA 1
ATOM 945 C C . SER A 1 116 ? 39.292 -17.798 -46.504 1.00 45.12 116 SER A C 1
ATOM 947 O O . SER A 1 116 ? 38.197 -18.294 -46.709 1.00 45.12 116 SER A O 1
ATOM 949 N N . TYR A 1 117 ? 39.512 -16.486 -46.393 1.00 46.78 117 TYR A N 1
ATOM 950 C CA . TYR A 1 117 ? 38.879 -15.394 -47.162 1.00 46.78 117 TYR A CA 1
ATOM 951 C C . TYR A 1 117 ? 39.249 -14.061 -46.497 1.00 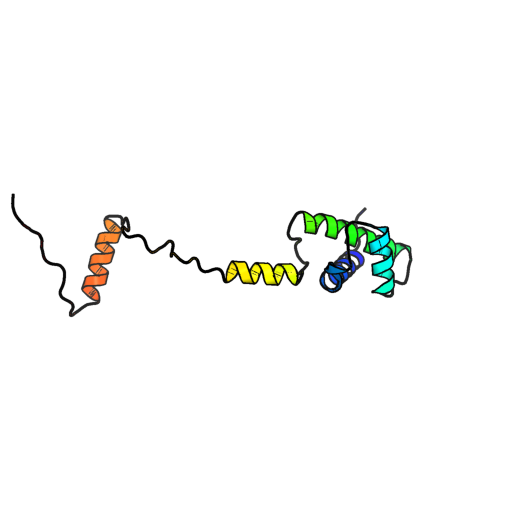46.78 117 TYR A C 1
ATOM 953 O O . TYR A 1 117 ? 38.478 -13.484 -45.746 1.00 46.78 117 TYR A O 1
ATOM 961 N N . TRP A 1 118 ? 40.450 -13.572 -46.796 1.00 42.44 118 TRP A N 1
ATOM 962 C CA . TRP A 1 118 ? 40.735 -12.139 -46.850 1.00 42.44 118 TRP A CA 1
ATOM 963 C C . TRP A 1 118 ? 41.621 -11.954 -48.074 1.00 42.44 118 TRP A C 1
ATOM 965 O O . TRP A 1 118 ? 42.832 -12.158 -48.014 1.00 42.44 118 TRP A O 1
ATOM 975 N N . HIS A 1 119 ? 40.983 -11.715 -49.223 1.00 39.72 119 HIS A N 1
ATOM 976 C CA . HIS A 1 119 ? 41.707 -11.294 -50.415 1.00 39.72 119 HIS A CA 1
ATOM 977 C C . HIS A 1 119 ? 42.396 -9.967 -50.099 1.00 39.72 119 HIS A C 1
ATOM 979 O O . HIS A 1 119 ? 41.796 -9.035 -49.56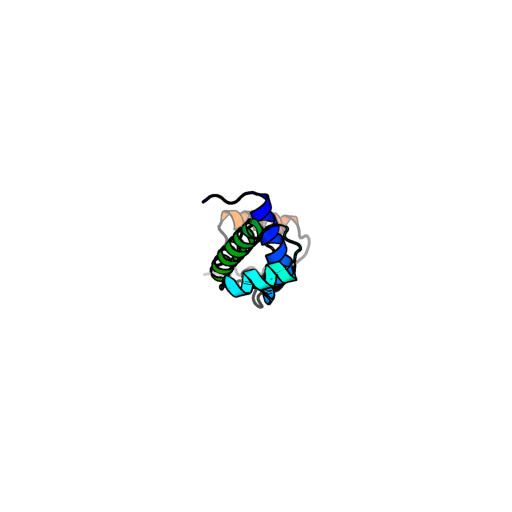7 1.00 39.72 119 HIS A O 1
ATOM 985 N N . THR A 1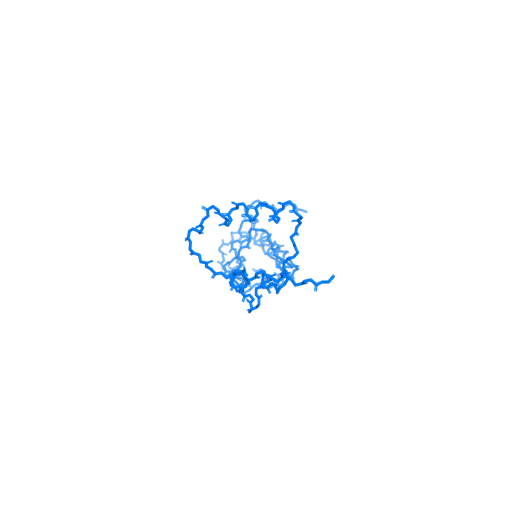 120 ? 43.691 -9.945 -50.375 1.00 49.50 120 THR A N 1
ATOM 986 C CA . THR A 1 120 ? 44.540 -8.767 -50.352 1.00 49.50 120 THR A CA 1
ATOM 987 C C . THR A 1 120 ? 44.151 -7.862 -51.513 1.00 49.50 120 THR A C 1
ATOM 989 O O . THR A 1 120 ? 44.575 -8.120 -52.637 1.00 49.50 120 THR A O 1
ATOM 992 N N . ASP A 1 121 ? 43.431 -6.777 -51.249 1.00 35.47 121 ASP A N 1
ATOM 993 C CA . ASP A 1 121 ? 43.450 -5.634 -52.162 1.00 35.47 121 ASP A CA 1
ATOM 994 C C . ASP A 1 121 ? 44.666 -4.779 -51.821 1.00 35.47 121 ASP A C 1
ATOM 996 O O . ASP A 1 121 ? 44.612 -3.775 -51.116 1.00 35.47 121 ASP A O 1
ATOM 1000 N N . ASN A 1 122 ? 45.806 -5.265 -52.306 1.00 46.44 122 ASN A N 1
ATOM 1001 C CA . ASN A 1 122 ? 46.996 -4.471 -52.534 1.00 46.44 122 ASN A CA 1
ATOM 1002 C C . ASN A 1 122 ? 47.052 -4.282 -54.053 1.00 46.44 122 ASN A C 1
ATOM 1004 O O . ASN A 1 122 ? 47.619 -5.114 -54.760 1.00 46.44 122 ASN A O 1
ATOM 1008 N N . THR A 1 123 ? 46.393 -3.239 -54.560 1.00 36.81 123 THR A N 1
ATOM 1009 C CA . THR A 1 123 ? 46.585 -2.798 -55.945 1.00 36.81 123 THR A CA 1
ATOM 1010 C C . THR A 1 123 ? 47.142 -1.385 -55.918 1.00 36.81 123 THR A C 1
ATOM 1012 O O . THR A 1 123 ? 46.537 -0.476 -55.360 1.00 36.81 123 THR A O 1
ATOM 1015 N N . ALA A 1 124 ? 48.346 -1.294 -56.472 1.00 38.50 124 ALA A N 1
ATOM 1016 C CA . ALA A 1 124 ? 49.138 -0.116 -56.768 1.00 38.50 124 ALA A CA 1
ATOM 1017 C C . ALA A 1 124 ? 48.331 1.080 -57.304 1.00 38.50 124 ALA A C 1
ATOM 1019 O O . ALA A 1 124 ? 47.563 0.916 -58.249 1.00 38.50 124 ALA A O 1
ATOM 1020 N N . GLU A 1 125 ? 48.573 2.264 -56.737 1.00 37.50 125 GLU A N 1
ATOM 1021 C CA . GLU A 1 125 ? 49.301 3.393 -57.354 1.00 37.50 125 GLU A CA 1
ATOM 1022 C C . GLU A 1 125 ? 49.751 4.388 -56.272 1.00 37.50 125 GLU A C 1
ATOM 1024 O O . GLU A 1 125 ? 48.981 4.614 -55.309 1.00 37.50 125 GLU A O 1
#